Protein AF-A0A4D6IZ81-F1 (afdb_monomer)

Organism: Bursaphelenchus xylophilus (NCBI:txid6326)

Sequence (117 aa):
VSEGKRMCEWFGPNTIAQCLKKLAIYDDWSQLVVH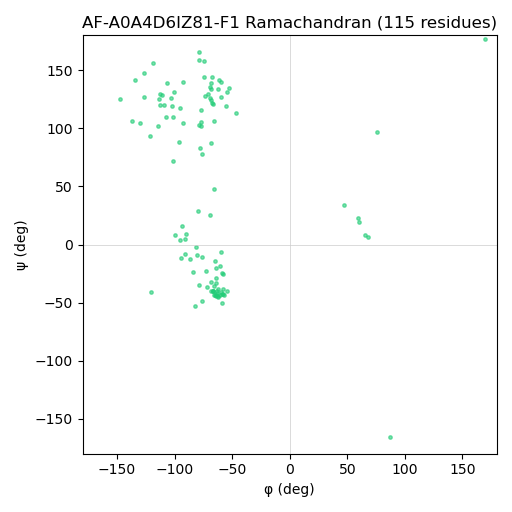VAMDNLMIASDIKTLAATPYKDVTAPDEEKRHKPSDSPTNEPSNFRPVLILVPLRLGLTTINRAYLPSLQAFFKLPQCCGIV

InterPro domains:
  IPR005078 Peptidase C54 [PTHR22624] (2-117)
  IPR038765 Papain-like cysteine peptidase superfamily [SSF54001] (2-117)
  IPR046792 Peptidase C54, catalytic domain [PF03416] (2-117)

Foldseek 3Di:
DDPPDDVPDDDDLLRVLVVCQVVCLVVPPQVEHEAEDPPQDDDPVVLQVRQLDDNDPPPDDPPPPDDDPPPDPDPDPSRGGHYHYHYDDDQDDPDHDPVCVVVLVVLVVDPPRPDDD

Secondary structure (DSSP, 8-state):
---SPPTTPPPPHHHHHHHHHHHGGG-TTT--EEEE-GGG---HHHHHHHHTSPP--TTS-GGG-S----------------EEEE------SSS--GGGHHHHHHHTTSTT-----

Structure (mmCIF, N/CA/C/O backbone):
data_AF-A0A4D6IZ81-F1
#
_entry.id   AF-A0A4D6IZ81-F1
#
loop_
_atom_site.group_PDB
_atom_site.id
_atom_site.type_symbol
_atom_site.label_atom_id
_atom_site.label_alt_id
_atom_site.label_comp_id
_atom_site.label_asym_id
_atom_site.label_entity_id
_atom_site.label_seq_id
_atom_site.pdbx_PDB_ins_code
_atom_site.Cartn_x
_atom_site.Cartn_y
_atom_site.Cartn_z
_atom_site.occupancy
_atom_site.B_iso_or_equiv
_atom_site.auth_seq_id
_atom_site.auth_comp_id
_atom_site.auth_asym_id
_atom_site.auth_atom_id
_atom_site.pdbx_PDB_model_num
ATOM 1 N N . VAL A 1 1 ? -9.646 17.125 -0.010 1.00 51.31 1 VAL A N 1
ATOM 2 C CA . VAL A 1 1 ? -8.374 16.381 0.146 1.00 51.31 1 VAL A CA 1
ATOM 3 C C . VAL A 1 1 ? -7.856 16.040 -1.239 1.00 51.31 1 VAL A C 1
ATOM 5 O O . VAL A 1 1 ? -8.432 15.179 -1.882 1.00 51.31 1 VAL A O 1
ATOM 8 N N . SER A 1 2 ? -6.851 16.749 -1.745 1.00 59.12 2 SER A N 1
ATOM 9 C CA . SER A 1 2 ? -6.286 16.473 -3.072 1.00 59.12 2 SER A CA 1
ATOM 10 C C . SER A 1 2 ? -4.781 16.288 -2.953 1.00 59.12 2 SER A C 1
ATOM 12 O O . SER A 1 2 ? -4.104 17.179 -2.450 1.00 59.12 2 SER A O 1
ATOM 14 N N . GLU A 1 3 ? -4.250 15.178 -3.460 1.00 72.38 3 GLU A N 1
ATOM 15 C CA . GLU A 1 3 ? -2.805 14.915 -3.619 1.00 72.38 3 GLU A CA 1
ATOM 16 C C . GLU A 1 3 ? -2.152 15.807 -4.703 1.00 72.38 3 GLU A C 1
ATOM 18 O O . GLU A 1 3 ? -1.195 15.414 -5.361 1.00 72.38 3 GLU A O 1
ATOM 23 N N . GLY A 1 4 ? -2.721 16.986 -4.980 1.00 76.62 4 GLY A N 1
ATOM 24 C CA . GLY A 1 4 ? -2.310 17.864 -6.082 1.00 76.62 4 GLY A CA 1
ATOM 25 C C . GLY A 1 4 ? -2.546 17.287 -7.486 1.00 76.62 4 GLY A C 1
ATOM 26 O O . GLY A 1 4 ? -2.101 17.876 -8.465 1.00 76.62 4 GLY A O 1
ATOM 27 N N . LYS A 1 5 ? -3.236 16.147 -7.595 1.00 81.00 5 LYS A N 1
ATOM 28 C CA . LYS A 1 5 ? -3.538 15.456 -8.854 1.00 81.00 5 LYS A CA 1
ATOM 29 C C . LYS A 1 5 ? -4.885 15.884 -9.417 1.00 81.00 5 LYS A C 1
ATOM 31 O O . LYS A 1 5 ? -5.853 16.038 -8.667 1.00 81.00 5 LYS A O 1
ATOM 36 N N . ARG A 1 6 ? -4.954 16.059 -10.738 1.00 83.38 6 ARG A N 1
ATOM 37 C CA . ARG A 1 6 ? -6.219 16.352 -11.428 1.00 83.38 6 ARG A CA 1
ATOM 38 C C . ARG A 1 6 ? -7.089 15.099 -11.518 1.00 83.38 6 ARG A C 1
ATOM 40 O O . ARG A 1 6 ? -6.595 13.974 -11.477 1.00 83.38 6 ARG A O 1
ATOM 47 N N . MET A 1 7 ? -8.394 15.309 -11.684 1.00 79.19 7 MET A N 1
ATOM 48 C CA . MET A 1 7 ? -9.324 14.242 -12.062 1.00 79.19 7 MET A CA 1
ATOM 49 C C . MET A 1 7 ? -8.788 13.539 -13.323 1.00 79.19 7 MET A C 1
ATOM 51 O O . MET A 1 7 ? -8.333 14.211 -14.248 1.00 79.19 7 MET A O 1
ATOM 55 N N . CYS A 1 8 ? -8.814 12.205 -13.333 1.00 85.75 8 CYS A N 1
ATOM 56 C CA . CYS A 1 8 ? -8.288 11.345 -14.406 1.00 85.75 8 CYS A CA 1
ATOM 57 C C . CYS A 1 8 ? -6.758 11.340 -14.597 1.00 85.75 8 CYS A C 1
ATOM 59 O O . CYS A 1 8 ? -6.272 10.722 -15.544 1.00 85.75 8 CYS A O 1
ATOM 61 N N . GLU A 1 9 ? -5.977 11.982 -13.726 1.00 90.75 9 GLU A N 1
ATOM 62 C CA . GLU A 1 9 ? -4.521 11.856 -13.774 1.00 90.75 9 GLU A CA 1
ATOM 63 C C . GLU A 1 9 ? -4.065 10.493 -13.238 1.00 90.75 9 GLU A C 1
ATOM 65 O O . GLU A 1 9 ? -4.642 9.946 -12.298 1.00 90.75 9 GLU A O 1
ATOM 70 N N . TRP A 1 10 ? -3.009 9.941 -13.834 1.00 88.69 10 TRP A N 1
ATOM 71 C CA . TRP A 1 10 ? -2.469 8.655 -13.412 1.00 88.69 10 TRP A CA 1
ATOM 72 C C . TRP A 1 10 ? -1.827 8.750 -12.019 1.00 88.69 10 TRP A C 1
ATOM 74 O O . TRP A 1 10 ? -1.042 9.664 -11.734 1.00 88.69 10 TRP A O 1
ATOM 84 N N . PHE A 1 11 ? -2.145 7.788 -11.152 1.00 89.56 11 PHE A N 1
ATOM 85 C CA . PHE A 1 11 ? -1.620 7.705 -9.793 1.00 89.56 11 PHE A CA 1
ATOM 86 C C . PHE A 1 11 ? -0.495 6.679 -9.707 1.00 89.56 11 PHE A C 1
ATOM 88 O O . PHE A 1 11 ? -0.649 5.540 -10.135 1.00 89.56 11 PHE A O 1
ATOM 95 N N . GLY A 1 12 ? 0.624 7.072 -9.099 1.00 92.06 12 GLY A N 1
ATOM 96 C CA . GLY A 1 12 ? 1.656 6.117 -8.706 1.00 92.06 12 GLY A CA 1
ATOM 97 C C . GLY A 1 12 ? 1.288 5.378 -7.407 1.00 92.06 12 GLY A C 1
ATOM 98 O O . GLY A 1 12 ? 0.435 5.864 -6.654 1.00 92.06 12 GLY A O 1
ATOM 99 N N . PRO A 1 13 ? 1.986 4.272 -7.080 1.00 93.12 13 PRO A N 1
ATOM 100 C CA . PRO A 1 13 ? 1.708 3.460 -5.889 1.00 93.12 13 PRO A CA 1
ATOM 101 C C . PRO A 1 13 ? 1.710 4.252 -4.573 1.00 93.12 13 PRO A C 1
ATOM 103 O O . PRO A 1 13 ? 0.841 4.070 -3.725 1.00 93.12 13 PRO A O 1
ATOM 106 N N . ASN A 1 14 ? 2.643 5.198 -4.409 1.00 93.81 14 ASN A N 1
ATOM 107 C CA . ASN A 1 14 ? 2.672 6.041 -3.212 1.00 93.81 14 ASN A CA 1
ATOM 108 C C . ASN A 1 14 ? 1.444 6.961 -3.123 1.00 93.81 14 ASN A C 1
ATOM 110 O O . ASN A 1 14 ? 0.843 7.097 -2.063 1.00 93.81 14 ASN A O 1
ATOM 114 N N . THR A 1 15 ? 1.046 7.585 -4.233 1.00 93.88 15 THR A N 1
ATOM 115 C CA . THR A 1 15 ? -0.079 8.527 -4.226 1.00 93.88 15 THR A CA 1
ATOM 116 C C . THR A 1 15 ? -1.385 7.821 -3.881 1.00 93.88 15 THR A C 1
ATOM 118 O O . THR A 1 15 ? -2.134 8.317 -3.042 1.00 93.88 15 THR A O 1
ATOM 121 N N . ILE A 1 16 ? -1.641 6.640 -4.456 1.00 93.38 16 ILE A N 1
ATOM 122 C CA . ILE A 1 16 ? -2.848 5.878 -4.113 1.00 93.38 16 ILE A CA 1
ATOM 123 C C . ILE A 1 16 ? -2.817 5.392 -2.656 1.00 93.38 16 ILE A C 1
ATOM 125 O O . ILE A 1 16 ? -3.846 5.446 -1.987 1.00 93.38 16 ILE A O 1
ATOM 129 N N . ALA A 1 17 ? -1.647 5.024 -2.119 1.00 95.19 17 ALA A N 1
ATOM 130 C CA . ALA A 1 17 ? -1.497 4.663 -0.709 1.00 95.19 17 ALA A CA 1
ATOM 131 C C . ALA A 1 17 ? -1.868 5.821 0.235 1.00 95.19 17 ALA A C 1
ATOM 133 O O . ALA A 1 17 ? -2.591 5.621 1.213 1.00 95.19 17 ALA A O 1
ATOM 134 N N . GLN A 1 18 ? -1.433 7.046 -0.080 1.00 94.44 18 GLN A N 1
ATOM 135 C CA . GLN A 1 18 ? -1.804 8.240 0.688 1.00 94.44 18 GLN A CA 1
ATOM 136 C C . GLN A 1 18 ? -3.299 8.560 0.568 1.00 94.44 18 GLN A C 1
ATOM 138 O O . GLN A 1 18 ? -3.937 8.884 1.571 1.00 94.44 18 GLN A O 1
ATOM 143 N N . CYS A 1 19 ? -3.885 8.411 -0.624 1.00 94.00 19 CYS A N 1
ATOM 144 C CA . CYS A 1 19 ? -5.330 8.545 -0.813 1.00 94.00 19 CYS A CA 1
ATOM 145 C C . CYS A 1 19 ? -6.104 7.541 0.050 1.00 94.00 19 CYS A C 1
ATOM 147 O O . CYS A 1 19 ? -6.987 7.952 0.800 1.00 94.00 19 CYS A O 1
ATOM 149 N N . LEU A 1 20 ? -5.747 6.252 0.005 1.00 94.44 20 LEU A N 1
ATOM 150 C CA . LEU A 1 20 ? -6.389 5.205 0.808 1.00 94.44 20 LEU A CA 1
ATOM 151 C C . LEU A 1 20 ? -6.299 5.507 2.302 1.00 94.44 20 LEU A C 1
ATOM 153 O O . LEU A 1 20 ? -7.297 5.398 3.009 1.00 94.44 20 LEU A O 1
ATOM 157 N N . LYS A 1 21 ? -5.138 5.973 2.776 1.00 94.56 21 LYS A N 1
ATOM 158 C CA . LYS A 1 21 ? -4.965 6.379 4.174 1.00 94.56 21 LYS A CA 1
ATOM 159 C C . LYS A 1 21 ? -5.931 7.478 4.604 1.00 94.56 21 LYS A C 1
ATOM 161 O O . LYS A 1 21 ? -6.419 7.447 5.729 1.00 94.56 21 LYS A O 1
ATOM 166 N N . LYS A 1 22 ? -6.212 8.442 3.728 1.00 93.25 22 LYS A N 1
ATOM 167 C CA . LYS A 1 22 ? -7.147 9.537 4.020 1.00 93.25 22 LYS A CA 1
ATOM 168 C C . LYS A 1 22 ? -8.605 9.102 3.888 1.00 93.25 22 LYS A C 1
ATOM 170 O O . LYS A 1 22 ? -9.435 9.575 4.654 1.00 93.25 22 LYS A O 1
ATOM 175 N N . LEU A 1 23 ? -8.911 8.206 2.951 1.00 92.69 23 LEU A N 1
ATOM 176 C CA . LEU A 1 23 ? -10.263 7.682 2.742 1.00 92.69 23 LEU A CA 1
ATOM 177 C C . LEU A 1 23 ? -10.701 6.731 3.862 1.00 92.69 23 LEU A C 1
ATOM 179 O O . LEU A 1 23 ? -11.846 6.809 4.286 1.00 92.69 23 LEU A O 1
ATOM 183 N N . ALA A 1 24 ? -9.789 5.913 4.396 1.00 92.12 24 ALA A N 1
ATOM 184 C CA . ALA A 1 24 ? -10.078 4.979 5.488 1.00 92.12 24 ALA A CA 1
ATOM 185 C C . ALA A 1 24 ? -10.563 5.662 6.781 1.00 92.12 24 ALA A C 1
ATOM 187 O O . ALA A 1 24 ? -11.168 5.020 7.628 1.00 92.12 24 ALA A O 1
ATOM 188 N N . ILE A 1 25 ? -10.329 6.971 6.937 1.00 90.06 25 ILE A N 1
ATOM 189 C CA . ILE A 1 25 ? -10.847 7.760 8.068 1.00 90.06 25 ILE A CA 1
ATOM 190 C C . ILE A 1 25 ? -12.381 7.819 8.054 1.00 90.06 25 ILE A C 1
ATOM 192 O O . ILE A 1 25 ? -12.984 7.941 9.112 1.00 90.06 25 ILE A O 1
ATOM 196 N N . TYR A 1 26 ? -12.993 7.736 6.872 1.00 89.44 26 TYR A N 1
ATOM 197 C CA . TYR A 1 26 ? -14.443 7.807 6.680 1.00 89.44 26 TYR A CA 1
ATOM 198 C C . TYR A 1 26 ? -15.101 6.421 6.607 1.00 89.44 26 TYR A C 1
ATOM 200 O O . TYR A 1 26 ? -16.290 6.327 6.315 1.00 89.44 26 TYR A O 1
ATOM 208 N N . ASP A 1 27 ? -14.331 5.346 6.808 1.00 88.81 27 ASP A N 1
ATOM 209 C CA . ASP A 1 27 ? -14.839 3.977 6.797 1.00 88.81 27 ASP A CA 1
ATOM 210 C C . ASP A 1 27 ? -15.131 3.493 8.222 1.00 88.81 27 ASP A C 1
ATOM 212 O O . ASP A 1 27 ? -14.294 2.889 8.902 1.00 88.81 27 ASP A O 1
ATOM 216 N N . ASP A 1 28 ? -16.354 3.771 8.660 1.00 86.19 28 ASP A N 1
ATOM 217 C CA . ASP A 1 28 ? -16.850 3.391 9.982 1.00 86.19 28 ASP A CA 1
ATOM 218 C C . ASP A 1 28 ? -17.139 1.893 10.104 1.00 86.19 28 ASP A C 1
ATOM 220 O O . ASP A 1 28 ?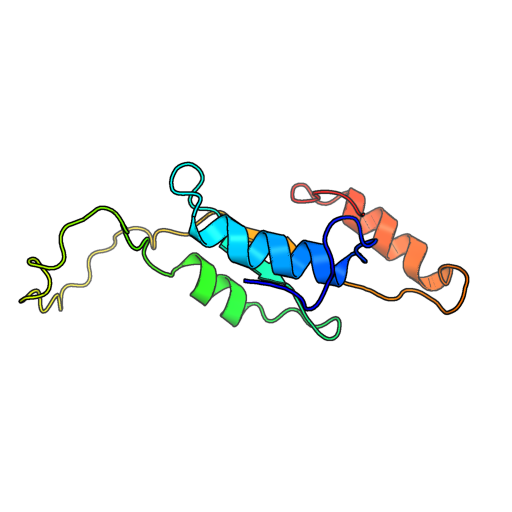 -17.128 1.346 11.207 1.00 86.19 28 ASP A O 1
ATOM 224 N N . TRP A 1 29 ? -17.369 1.209 8.982 1.00 88.19 29 TRP A N 1
ATOM 225 C CA . TRP A 1 29 ? -17.745 -0.199 8.994 1.00 88.19 29 TRP A CA 1
ATOM 226 C C . TRP A 1 29 ? -16.545 -1.100 9.279 1.00 88.19 29 TRP A C 1
ATOM 228 O O . TRP A 1 29 ? -16.628 -1.987 10.130 1.00 88.19 29 TRP A O 1
ATOM 238 N N . SER A 1 30 ? -15.429 -0.882 8.578 1.00 88.50 30 SER A N 1
ATOM 239 C CA . SER A 1 30 ? -14.242 -1.732 8.729 1.00 88.50 30 SER A CA 1
ATOM 240 C C . SER A 1 30 ? -13.350 -1.317 9.896 1.00 88.50 30 SER A C 1
ATOM 242 O O . SER A 1 30 ? -12.558 -2.127 10.386 1.00 88.50 30 SER A O 1
ATOM 244 N N . GLN A 1 31 ? -13.437 -0.045 10.306 1.00 88.19 31 GLN A N 1
ATOM 245 C CA . GLN A 1 31 ? -12.534 0.578 11.270 1.00 88.19 31 GLN A CA 1
ATOM 246 C C . GLN A 1 31 ? -11.054 0.290 10.958 1.00 88.19 31 GLN A C 1
ATOM 248 O O . GLN A 1 31 ? -10.212 0.206 11.858 1.00 88.19 31 GLN A O 1
ATOM 253 N N . LEU A 1 32 ? -10.692 0.193 9.680 1.00 91.94 32 LEU A N 1
ATOM 254 C CA . LEU A 1 32 ? -9.323 -0.040 9.237 1.00 91.94 32 LEU A CA 1
ATOM 255 C C . LEU A 1 32 ? -8.437 1.177 9.535 1.00 91.94 32 LEU A C 1
ATOM 257 O O . LEU A 1 32 ? -8.835 2.322 9.324 1.00 91.94 32 LEU A O 1
ATOM 261 N N . VAL A 1 33 ? -7.210 0.945 9.997 1.00 94.44 33 VAL A N 1
ATOM 262 C CA . VAL A 1 33 ? -6.160 1.973 9.987 1.00 94.44 33 VAL A CA 1
ATOM 263 C C . VAL A 1 33 ? -5.140 1.660 8.905 1.00 94.44 33 VAL A C 1
ATOM 265 O O . VAL A 1 33 ? -4.741 0.513 8.716 1.00 94.44 33 VAL A O 1
ATOM 268 N N . VAL A 1 34 ? -4.695 2.689 8.189 1.00 96.00 34 VAL A N 1
ATOM 269 C CA . VAL A 1 34 ? -3.717 2.537 7.108 1.00 96.00 34 VAL A CA 1
ATOM 270 C C . VAL A 1 34 ? -2.408 3.201 7.512 1.00 96.00 34 VAL A C 1
ATOM 272 O O . VAL A 1 34 ? -2.344 4.414 7.743 1.00 96.00 34 VAL A O 1
ATOM 275 N N . HIS A 1 35 ? -1.344 2.408 7.568 1.00 96.62 35 HIS A N 1
ATOM 276 C CA . HIS A 1 35 ? 0.015 2.894 7.753 1.00 96.62 35 HIS A CA 1
ATOM 277 C C . HIS A 1 35 ? 0.756 2.853 6.416 1.00 96.62 35 HIS A C 1
ATOM 279 O O . HIS A 1 35 ? 0.830 1.808 5.777 1.00 96.62 35 HIS A O 1
ATOM 285 N N . VAL A 1 36 ? 1.326 3.988 6.008 1.00 96.56 36 VAL A N 1
ATOM 286 C CA . VAL A 1 36 ? 2.192 4.076 4.826 1.00 96.56 36 VAL A CA 1
ATOM 287 C C . VAL A 1 36 ? 3.621 4.263 5.322 1.00 96.56 36 VAL A C 1
ATOM 289 O O . VAL A 1 36 ? 3.933 5.313 5.884 1.00 96.56 36 VAL A O 1
ATOM 292 N N . ALA A 1 37 ? 4.454 3.238 5.149 1.00 95.25 37 ALA A N 1
ATOM 293 C CA . ALA A 1 37 ? 5.850 3.236 5.571 1.00 95.25 37 ALA A CA 1
ATOM 294 C C . ALA A 1 37 ? 6.695 4.014 4.556 1.00 95.25 37 ALA A C 1
ATOM 296 O O . ALA A 1 37 ? 6.977 3.528 3.460 1.00 95.25 37 ALA A O 1
ATOM 297 N N . MET A 1 38 ? 7.057 5.245 4.910 1.00 89.94 38 MET A N 1
ATOM 298 C CA . MET A 1 38 ? 7.897 6.104 4.075 1.00 89.94 38 MET A CA 1
ATOM 299 C C . MET A 1 38 ? 9.376 5.696 4.192 1.00 89.94 38 MET A C 1
ATOM 301 O O . MET A 1 38 ? 9.778 5.027 5.142 1.00 89.94 38 MET A O 1
ATOM 305 N N . ASP A 1 39 ? 10.187 6.074 3.202 1.00 89.50 39 ASP A N 1
ATOM 306 C CA . ASP A 1 39 ? 11.653 5.915 3.210 1.00 89.50 39 ASP A CA 1
ATOM 307 C C . ASP A 1 39 ? 12.168 4.471 3.342 1.00 89.50 39 ASP A C 1
ATOM 309 O O . ASP A 1 39 ? 13.310 4.227 3.732 1.00 89.50 39 ASP A O 1
ATOM 313 N N . ASN A 1 40 ? 11.337 3.494 2.966 1.00 89.62 40 ASN A N 1
ATOM 314 C CA . ASN A 1 40 ? 11.610 2.061 3.111 1.00 89.62 40 ASN A CA 1
ATOM 315 C C . ASN A 1 40 ? 11.841 1.624 4.577 1.00 89.62 40 ASN A C 1
ATOM 317 O O . ASN A 1 40 ? 12.409 0.555 4.812 1.00 89.62 40 ASN A O 1
ATOM 321 N N . LEU A 1 41 ? 11.407 2.426 5.557 1.00 93.06 41 LEU A N 1
ATOM 322 C CA . LEU A 1 41 ? 11.553 2.145 6.983 1.00 93.06 41 LEU A CA 1
ATOM 323 C C . LEU A 1 41 ? 10.186 1.885 7.620 1.00 93.06 41 LEU A C 1
ATOM 325 O O . LEU A 1 41 ? 9.259 2.682 7.503 1.00 93.06 41 LEU A O 1
ATOM 329 N N . MET A 1 42 ? 10.081 0.776 8.349 1.00 93.19 42 MET A N 1
ATOM 330 C CA . MET A 1 42 ? 8.898 0.443 9.135 1.00 93.19 42 MET A CA 1
ATOM 331 C C . MET A 1 42 ? 9.211 0.567 10.625 1.00 93.19 42 MET A C 1
ATOM 333 O O . MET A 1 42 ? 10.062 -0.154 11.146 1.00 93.19 42 MET A O 1
ATOM 337 N N . ILE A 1 43 ? 8.487 1.448 11.317 1.00 95.62 43 ILE A N 1
ATOM 338 C CA . ILE A 1 43 ? 8.638 1.662 12.758 1.00 95.62 43 ILE A CA 1
ATOM 339 C C . ILE A 1 43 ? 7.504 0.938 13.490 1.00 95.62 43 ILE A C 1
ATOM 341 O O . ILE A 1 43 ? 6.339 1.330 13.441 1.00 95.62 43 ILE A O 1
ATOM 345 N N . ALA A 1 44 ? 7.849 -0.144 14.190 1.00 94.50 44 ALA A N 1
ATOM 346 C CA . ALA A 1 44 ? 6.863 -1.002 14.844 1.00 94.50 44 ALA A CA 1
ATOM 347 C C . ALA A 1 44 ? 6.077 -0.292 15.963 1.00 94.50 44 ALA A C 1
ATOM 349 O O . ALA A 1 44 ? 4.903 -0.602 16.167 1.00 94.50 44 ALA A O 1
ATOM 350 N N . SER A 1 45 ? 6.693 0.648 16.690 1.00 94.50 45 SER A N 1
ATOM 351 C CA . SER A 1 45 ? 6.004 1.435 17.724 1.00 94.50 45 SER A CA 1
ATOM 352 C C . SER A 1 45 ? 4.886 2.287 17.136 1.00 94.50 45 SER A C 1
ATOM 354 O O . SER A 1 45 ? 3.803 2.346 17.707 1.00 94.50 45 SER A O 1
ATOM 356 N N . ASP A 1 46 ? 5.116 2.884 15.970 1.00 93.94 46 ASP A N 1
ATOM 357 C CA . ASP A 1 46 ? 4.163 3.794 15.338 1.00 93.94 46 ASP A CA 1
ATOM 358 C C . ASP A 1 46 ? 2.924 3.037 14.872 1.00 93.94 46 ASP A C 1
ATOM 360 O O . ASP A 1 46 ? 1.800 3.498 15.059 1.00 93.94 46 ASP A O 1
ATOM 364 N N . ILE A 1 47 ? 3.120 1.831 14.333 1.00 94.69 47 ILE A N 1
ATOM 365 C CA . ILE A 1 47 ? 2.026 0.939 13.937 1.00 94.69 47 ILE A CA 1
ATOM 366 C C . ILE A 1 47 ? 1.211 0.507 15.157 1.00 94.69 47 ILE A C 1
ATOM 368 O O . ILE A 1 47 ? -0.016 0.542 15.111 1.00 94.69 47 ILE A O 1
ATOM 372 N N . LYS A 1 48 ? 1.872 0.130 16.257 1.00 93.12 48 LYS A N 1
ATOM 373 C CA . LYS A 1 48 ? 1.184 -0.270 17.495 1.00 93.12 48 LYS A CA 1
ATOM 374 C C . LYS A 1 48 ? 0.367 0.879 18.081 1.00 93.12 48 LYS A C 1
ATOM 376 O O . LYS A 1 48 ? -0.790 0.675 18.432 1.00 93.12 48 LYS A O 1
ATOM 381 N N . THR A 1 49 ? 0.936 2.081 18.131 1.00 92.50 49 THR A N 1
ATOM 382 C CA . THR A 1 49 ? 0.236 3.287 18.597 1.00 92.50 49 THR A CA 1
ATOM 383 C C . THR A 1 49 ? -0.948 3.629 17.692 1.00 92.50 49 THR A C 1
ATOM 385 O O . THR A 1 49 ? -2.034 3.937 18.182 1.00 92.50 49 THR A O 1
ATOM 388 N N . LEU A 1 50 ? -0.776 3.520 16.371 1.00 92.12 50 LEU A N 1
ATOM 389 C CA . LEU A 1 50 ? -1.852 3.749 15.407 1.00 92.12 50 LEU A CA 1
ATOM 390 C C . LEU A 1 50 ? -2.998 2.744 15.592 1.00 92.12 50 LEU A C 1
ATOM 392 O O . LEU A 1 50 ? -4.160 3.138 15.616 1.00 92.12 50 LEU A O 1
ATOM 396 N N . ALA A 1 51 ? -2.675 1.463 15.758 1.00 92.06 51 ALA A N 1
ATOM 397 C CA . ALA A 1 51 ? -3.660 0.403 15.947 1.00 92.06 51 ALA A CA 1
ATOM 398 C C . ALA A 1 51 ? -4.398 0.498 17.288 1.00 92.06 51 ALA A C 1
ATOM 400 O O . ALA A 1 51 ? -5.570 0.146 17.360 1.00 92.06 51 ALA A O 1
ATOM 401 N N . ALA A 1 52 ? -3.729 0.987 18.335 1.00 90.94 52 ALA A N 1
ATOM 402 C CA . ALA A 1 52 ? -4.312 1.193 19.659 1.00 90.94 52 ALA A CA 1
ATOM 403 C C . ALA A 1 52 ? -5.116 2.502 19.779 1.00 90.94 52 ALA A C 1
ATOM 405 O O . ALA A 1 52 ? -5.668 2.790 20.840 1.00 90.94 52 ALA A O 1
ATOM 406 N N . THR A 1 53 ? -5.169 3.322 18.724 1.00 84.69 53 THR A N 1
ATOM 407 C CA . THR A 1 53 ? -5.915 4.582 18.759 1.00 84.69 53 THR A CA 1
ATOM 408 C C . THR A 1 53 ? -7.419 4.286 18.825 1.00 84.69 53 THR A C 1
ATOM 410 O O . THR A 1 53 ? -7.937 3.606 17.931 1.00 84.69 53 THR A O 1
ATOM 413 N N . PRO A 1 54 ? -8.143 4.807 19.836 1.00 77.81 54 PRO A N 1
ATOM 414 C CA . PRO A 1 54 ? -9.569 4.555 19.973 1.00 77.81 54 PRO A CA 1
ATOM 415 C C . PRO A 1 54 ? -10.326 5.088 18.757 1.00 77.81 54 PRO A C 1
ATOM 417 O O . PRO A 1 54 ? -10.001 6.143 18.201 1.00 77.81 54 PRO A O 1
ATOM 420 N N . TYR A 1 55 ? -11.337 4.333 18.334 1.00 70.44 55 TYR A N 1
ATOM 421 C CA . TYR A 1 55 ? -12.240 4.760 17.277 1.00 70.44 55 TYR A CA 1
ATOM 422 C C . TYR A 1 55 ? -12.943 6.057 17.699 1.00 70.44 55 TYR A C 1
ATOM 424 O O . TYR A 1 55 ? -13.497 6.147 18.794 1.00 70.44 55 TYR A O 1
ATOM 432 N N . LYS A 1 56 ? -12.870 7.080 16.843 1.00 65.19 56 LYS A N 1
ATOM 433 C CA . LYS A 1 56 ? -13.623 8.320 17.017 1.00 65.19 56 LYS A CA 1
ATOM 434 C C . LYS A 1 56 ? -14.918 8.148 16.247 1.00 65.19 56 LYS A C 1
ATOM 436 O O . LYS A 1 56 ? -14.887 8.213 15.025 1.00 65.19 56 LYS A O 1
ATOM 441 N N . ASP A 1 57 ? -16.010 7.918 16.961 1.00 60.09 57 ASP A N 1
ATOM 442 C CA . ASP A 1 57 ? -17.336 7.951 16.361 1.00 60.09 57 ASP A CA 1
ATOM 443 C C . ASP A 1 57 ? -17.619 9.388 15.905 1.00 60.09 57 ASP A C 1
ATOM 445 O O . ASP A 1 57 ? -17.780 10.297 16.722 1.00 60.09 57 ASP A O 1
ATOM 449 N N . VAL A 1 58 ? -17.576 9.617 14.592 1.00 58.09 58 VAL A N 1
ATOM 450 C CA . VAL A 1 58 ? -17.800 10.941 13.989 1.00 58.09 58 VAL A CA 1
ATOM 451 C C . VAL A 1 58 ? -19.299 11.285 13.976 1.00 58.09 58 VAL A C 1
ATOM 453 O O . VAL A 1 58 ? -19.661 12.431 13.718 1.00 58.09 58 VAL A O 1
ATOM 456 N N . THR A 1 59 ? -20.177 10.321 14.282 1.00 55.12 59 THR A N 1
ATOM 457 C CA . THR A 1 59 ? -21.637 10.502 14.318 1.00 55.12 59 THR A CA 1
ATOM 458 C C . THR A 1 59 ? -22.186 10.823 15.710 1.00 55.12 59 THR A C 1
ATOM 460 O O . THR A 1 59 ? -23.335 11.252 15.828 1.00 55.12 59 THR A O 1
ATOM 463 N N . ALA A 1 60 ? -21.372 10.682 16.761 1.00 55.75 60 ALA A N 1
ATOM 464 C CA . ALA A 1 60 ? -21.772 11.020 18.120 1.00 55.75 60 ALA A CA 1
ATOM 465 C C . ALA A 1 60 ? -21.823 12.555 18.316 1.00 55.75 60 ALA A C 1
ATOM 467 O O . ALA A 1 60 ? -20.844 13.243 18.009 1.00 55.75 60 ALA A O 1
ATOM 468 N N . PRO A 1 61 ? -22.937 13.124 18.822 1.00 50.81 61 PRO A N 1
ATOM 469 C CA . PRO A 1 61 ? -23.047 14.560 19.063 1.00 50.81 61 PRO A CA 1
ATOM 470 C C . PRO A 1 61 ? -21.979 15.059 20.055 1.00 50.81 61 PRO A C 1
ATOM 472 O O . PRO A 1 61 ? -21.687 14.413 21.058 1.00 50.81 61 PRO A O 1
ATOM 475 N N . ASP A 1 62 ? -21.418 16.243 19.780 1.00 56.62 62 ASP A N 1
ATOM 476 C CA . ASP A 1 62 ? -20.266 16.858 20.472 1.00 56.62 62 ASP A CA 1
ATOM 477 C C . ASP A 1 62 ? -20.453 17.116 21.989 1.00 56.62 62 ASP A C 1
ATOM 479 O O . ASP A 1 62 ? -19.500 17.497 22.676 1.00 56.62 62 ASP A O 1
ATOM 483 N N . GLU A 1 63 ? -21.653 16.907 22.535 1.00 54.06 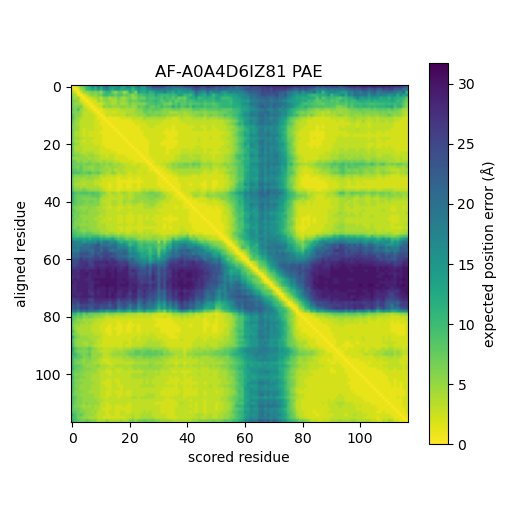63 GLU A N 1
ATOM 484 C CA . GLU A 1 63 ? -22.017 17.317 23.898 1.00 54.06 63 GLU A CA 1
ATOM 485 C C . GLU A 1 63 ? -21.539 16.375 25.019 1.00 54.06 63 GLU A C 1
ATOM 487 O O . GLU A 1 63 ? -21.567 16.766 26.185 1.00 54.06 63 GLU A O 1
ATOM 492 N N . GLU A 1 64 ? -21.007 15.184 24.725 1.00 50.69 64 GLU A N 1
ATOM 493 C CA . GLU A 1 64 ? -20.565 14.243 25.777 1.00 50.69 64 GLU A CA 1
ATOM 494 C C . GLU A 1 64 ? -19.066 14.350 26.146 1.00 50.69 64 GLU A C 1
ATOM 496 O O . GLU A 1 64 ? -18.500 13.496 26.829 1.00 50.69 64 GLU A O 1
ATOM 501 N N . LYS A 1 65 ? -18.385 15.439 25.759 1.00 49.03 65 LYS A N 1
ATOM 502 C CA . LYS A 1 65 ? -16.960 15.691 26.082 1.00 49.03 65 LYS A CA 1
ATOM 503 C C . LYS A 1 65 ? -16.709 16.234 27.498 1.00 49.03 65 LYS A C 1
ATOM 505 O O . LYS A 1 65 ? -15.730 16.953 27.715 1.00 49.03 65 LYS A O 1
ATOM 510 N N . ARG A 1 66 ? -17.545 15.917 28.493 1.00 48.72 66 ARG A N 1
ATOM 511 C CA . ARG A 1 66 ? -17.341 16.416 29.865 1.00 48.72 66 ARG A CA 1
ATOM 512 C C . ARG A 1 66 ? -17.401 15.302 30.915 1.00 48.72 66 ARG A C 1
ATOM 514 O O . ARG A 1 66 ? -18.467 14.874 31.325 1.00 48.72 66 ARG A O 1
ATOM 521 N N . HIS A 1 67 ? -16.203 14.955 31.396 1.00 47.00 67 HIS A N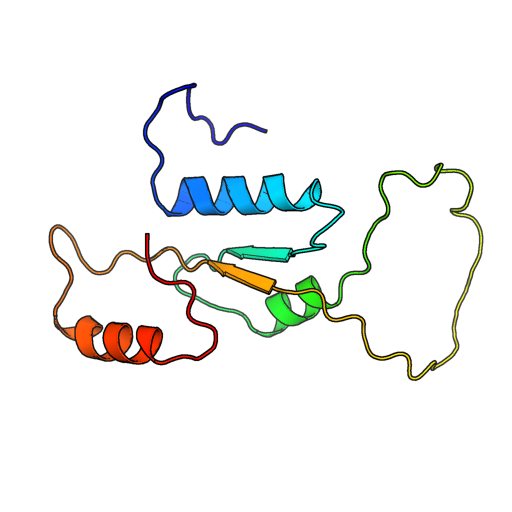 1
ATOM 522 C CA . HIS A 1 67 ? -15.857 14.106 32.547 1.00 47.00 67 HIS A CA 1
ATOM 523 C C . HIS A 1 67 ? -15.994 12.585 32.398 1.00 47.00 67 HIS A C 1
ATOM 525 O O . HIS A 1 67 ? -17.005 12.001 32.769 1.00 47.00 67 HIS A O 1
ATOM 531 N N . LYS A 1 68 ? -14.866 11.929 32.097 1.00 42.81 68 LYS A N 1
ATOM 532 C CA . LYS A 1 68 ? -14.445 10.733 32.847 1.00 42.81 68 LYS A CA 1
ATOM 533 C C . LYS A 1 68 ? -12.937 10.803 33.130 1.00 42.81 68 LYS A C 1
ATOM 535 O O . LYS A 1 68 ? -12.154 10.622 32.202 1.00 42.81 68 LYS A O 1
ATOM 540 N N . PRO A 1 69 ? -12.500 11.073 34.373 1.00 45.59 69 PRO A N 1
ATOM 541 C CA . PRO A 1 69 ? -11.162 10.701 34.802 1.00 45.59 69 PRO A CA 1
ATOM 542 C C . PRO A 1 69 ? -11.193 9.195 35.080 1.00 45.59 69 PRO A C 1
ATOM 544 O O . PRO A 1 69 ? -11.753 8.759 36.082 1.00 45.59 69 PRO A O 1
ATOM 547 N N . SER A 1 70 ? -10.681 8.382 34.158 1.00 48.34 70 SER A N 1
ATOM 548 C CA . SER A 1 70 ? -10.592 6.931 34.347 1.00 48.34 70 SER A CA 1
ATOM 549 C C . SER A 1 70 ? -9.168 6.533 34.729 1.00 48.34 70 SER A C 1
ATOM 551 O O . SER A 1 70 ? -8.450 5.930 33.934 1.00 48.34 70 SER A O 1
ATOM 553 N N . ASP A 1 71 ? -8.771 6.859 35.959 1.00 46.28 71 ASP A N 1
ATOM 554 C CA . ASP A 1 71 ? -7.722 6.116 36.661 1.00 46.28 71 ASP A CA 1
ATOM 555 C C . ASP A 1 71 ? -8.346 4.815 37.186 1.00 46.28 71 ASP A C 1
ATOM 557 O O . ASP A 1 71 ? -8.810 4.714 38.321 1.00 46.28 71 ASP A O 1
ATOM 561 N N . SER A 1 72 ? -8.419 3.809 36.321 1.00 45.19 72 SER A N 1
ATOM 562 C CA . SER A 1 72 ? -8.700 2.428 36.715 1.00 45.19 72 SER A CA 1
ATOM 563 C C . SER A 1 72 ? -7.957 1.499 35.757 1.00 45.19 72 SER A C 1
ATOM 565 O O . SER A 1 72 ? -8.166 1.635 34.547 1.00 45.19 72 SER A O 1
ATOM 567 N N . PRO A 1 73 ? -7.119 0.560 36.237 1.00 45.28 73 PRO A N 1
ATOM 568 C CA . PRO A 1 73 ? -6.456 -0.412 35.383 1.00 45.28 73 PRO A CA 1
ATOM 569 C C . PRO A 1 73 ? -7.490 -1.473 35.007 1.00 45.28 73 PRO A C 1
ATOM 571 O O . PRO A 1 73 ? -7.571 -2.544 35.605 1.00 45.28 73 PRO A O 1
ATOM 574 N N . THR A 1 74 ? -8.356 -1.141 34.059 1.00 41.09 74 THR A N 1
ATOM 575 C CA . THR A 1 74 ? -9.219 -2.131 33.434 1.00 41.09 74 THR A CA 1
ATOM 576 C C . THR A 1 74 ? -8.356 -2.895 32.437 1.00 41.09 74 THR A C 1
ATOM 578 O O . THR A 1 74 ? -7.818 -2.325 31.491 1.00 41.09 74 THR A O 1
ATOM 581 N N . ASN A 1 75 ? -8.180 -4.194 32.691 1.00 47.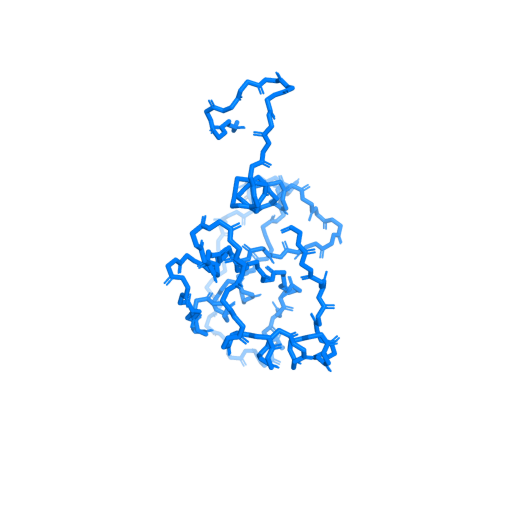28 75 ASN A N 1
ATOM 582 C CA . ASN A 1 75 ? -7.635 -5.182 31.755 1.00 47.28 75 ASN A CA 1
ATOM 583 C C . ASN A 1 75 ? -8.596 -5.376 30.561 1.00 47.28 75 ASN A C 1
ATOM 585 O O . ASN A 1 75 ? -8.942 -6.502 30.211 1.00 47.28 75 ASN A O 1
ATOM 589 N N . GLU A 1 76 ? -9.076 -4.290 29.959 1.00 52.88 76 GLU A N 1
ATOM 590 C CA . GLU A 1 76 ? -9.748 -4.360 28.671 1.00 52.88 76 GLU A CA 1
ATOM 591 C C . GLU A 1 76 ? -8.670 -4.664 27.627 1.00 52.88 76 GLU A C 1
ATOM 593 O O . GLU A 1 76 ? -7.621 -4.005 27.626 1.00 52.88 76 GLU A O 1
ATOM 598 N N . PRO A 1 77 ? -8.863 -5.673 26.759 1.00 52.88 77 PRO A N 1
ATOM 599 C CA . PRO A 1 77 ? -7.927 -5.918 25.680 1.00 52.88 77 PRO A CA 1
ATOM 600 C C . PRO A 1 77 ? -7.813 -4.619 24.888 1.00 52.88 77 PRO A C 1
ATOM 602 O O . PRO A 1 77 ? -8.806 -4.105 24.378 1.00 52.88 77 PRO A O 1
ATOM 605 N N . SER A 1 78 ? -6.600 -4.065 24.829 1.00 60.78 78 SER A N 1
ATOM 606 C CA . SER A 1 78 ? -6.301 -2.893 24.014 1.00 60.78 78 SER A CA 1
ATOM 607 C C . SER A 1 78 ? -6.904 -3.130 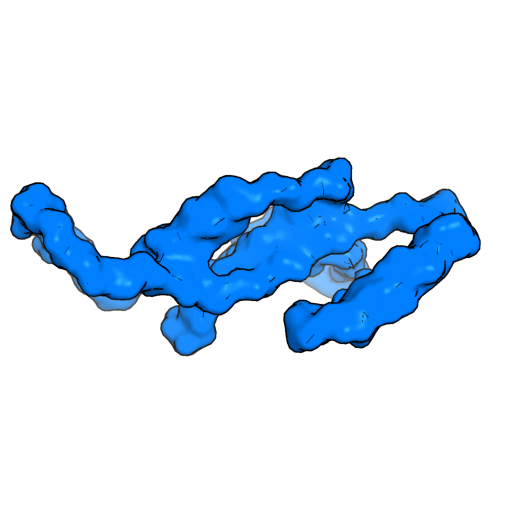22.634 1.00 60.78 78 SER A C 1
ATOM 609 O O . SER A 1 78 ? -6.488 -4.075 21.958 1.00 60.78 78 SER A O 1
ATOM 611 N N . ASN A 1 79 ? -7.921 -2.349 22.262 1.00 76.88 79 ASN A N 1
ATOM 612 C CA . ASN A 1 79 ? -8.713 -2.594 21.063 1.00 76.88 79 ASN A CA 1
ATOM 613 C C . ASN A 1 79 ? -7.833 -2.351 19.828 1.00 76.88 79 ASN A C 1
ATOM 615 O O . ASN A 1 79 ? -7.724 -1.228 19.340 1.00 76.88 79 ASN A O 1
ATOM 619 N N . PHE A 1 80 ? -7.114 -3.387 19.393 1.00 87.94 80 PHE A N 1
ATOM 620 C CA . PHE A 1 80 ? -6.166 -3.313 18.293 1.00 87.94 80 PHE A CA 1
ATOM 621 C C . PHE A 1 80 ? -6.951 -3.317 16.988 1.00 87.94 80 PHE A C 1
ATOM 623 O O . PHE A 1 80 ? -7.479 -4.347 16.564 1.00 87.94 80 PHE A O 1
ATOM 630 N N . ARG A 1 81 ? -7.036 -2.153 16.351 1.00 91.81 81 ARG A N 1
ATOM 631 C CA . ARG A 1 81 ? -7.734 -2.008 15.075 1.00 91.81 81 ARG A CA 1
ATOM 632 C C . ARG A 1 81 ? -7.001 -2.764 13.959 1.00 91.81 81 ARG A C 1
ATOM 634 O O . ARG A 1 81 ? -5.766 -2.759 13.942 1.00 91.81 81 ARG A O 1
ATOM 641 N N . PRO A 1 82 ? -7.719 -3.369 12.993 1.00 94.06 82 PRO A N 1
ATOM 642 C CA . PRO A 1 82 ? -7.098 -3.961 11.812 1.00 94.06 82 PRO A CA 1
ATOM 643 C C . PRO A 1 82 ? -6.213 -2.944 11.078 1.00 94.06 82 PRO A C 1
ATOM 645 O O . PRO A 1 82 ? -6.639 -1.817 10.816 1.00 94.06 82 PRO A O 1
ATOM 648 N N . VAL A 1 83 ? -4.981 -3.342 10.742 1.00 95.69 83 VAL A N 1
ATOM 649 C CA . VAL A 1 83 ? -3.990 -2.462 10.105 1.00 95.69 83 VAL A CA 1
ATOM 650 C C . VAL A 1 83 ? -3.689 -2.918 8.685 1.00 95.69 83 VAL A C 1
ATOM 652 O O . VAL A 1 83 ? -3.236 -4.040 8.470 1.00 95.69 83 VAL A O 1
ATOM 655 N N . LEU A 1 84 ? -3.844 -2.009 7.725 1.00 96.94 84 LEU A N 1
ATOM 656 C CA . LEU A 1 84 ? -3.298 -2.150 6.382 1.00 96.94 84 LEU A CA 1
ATOM 657 C C . LEU A 1 84 ? -1.952 -1.429 6.315 1.00 96.94 84 LEU A C 1
ATOM 659 O O . LEU A 1 84 ? -1.875 -0.211 6.487 1.00 96.94 84 LEU A O 1
ATOM 663 N N . ILE A 1 85 ? -0.889 -2.186 6.059 1.00 97.12 85 ILE A N 1
ATOM 664 C CA . ILE A 1 85 ? 0.468 -1.655 5.927 1.00 97.12 85 ILE A CA 1
ATOM 665 C C . ILE A 1 85 ? 0.817 -1.577 4.443 1.00 97.12 85 ILE A C 1
ATO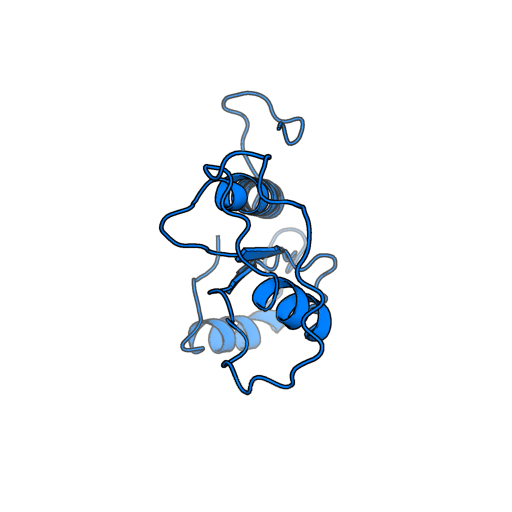M 667 O O . ILE A 1 85 ? 0.862 -2.594 3.754 1.00 97.12 85 ILE A O 1
ATOM 671 N N . LEU A 1 86 ? 1.087 -0.368 3.960 1.00 97.25 86 LEU A N 1
ATOM 672 C CA . LEU A 1 86 ? 1.527 -0.100 2.595 1.00 97.25 86 LEU A CA 1
ATOM 673 C C . LEU A 1 86 ? 2.982 0.364 2.629 1.00 97.25 86 LEU A C 1
ATOM 675 O O . LEU A 1 86 ? 3.326 1.285 3.368 1.00 97.25 86 LEU A O 1
ATOM 679 N N . VAL A 1 87 ? 3.836 -0.261 1.821 1.00 96.00 87 VAL A N 1
ATOM 680 C CA . VAL A 1 87 ? 5.267 0.063 1.746 1.00 96.00 87 VAL A CA 1
ATOM 681 C C . VAL A 1 87 ? 5.603 0.455 0.304 1.00 96.00 87 VAL A C 1
ATOM 683 O O . VAL A 1 87 ? 5.851 -0.420 -0.526 1.00 96.00 87 VAL A O 1
ATOM 686 N N . PRO A 1 88 ? 5.571 1.754 -0.043 1.00 94.69 88 PRO A N 1
ATOM 687 C CA . PRO A 1 88 ? 6.017 2.221 -1.347 1.00 94.69 88 PRO A CA 1
ATOM 688 C C . PRO A 1 88 ? 7.527 2.004 -1.491 1.00 94.69 88 PRO A C 1
ATOM 690 O O . PRO A 1 88 ? 8.307 2.543 -0.712 1.00 94.69 88 PRO A O 1
ATOM 693 N N . LEU A 1 89 ? 7.944 1.230 -2.495 1.00 94.44 89 LEU A N 1
ATOM 694 C CA . LEU A 1 89 ? 9.351 0.899 -2.735 1.00 94.44 89 LEU A CA 1
ATOM 695 C C . LEU A 1 89 ? 9.762 1.229 -4.172 1.00 94.44 89 LEU A C 1
ATOM 697 O O . LEU A 1 89 ? 8.987 1.062 -5.116 1.00 94.44 89 LEU A O 1
ATOM 701 N N . ARG A 1 90 ? 11.029 1.617 -4.359 1.00 94.44 90 ARG A N 1
ATOM 702 C CA . ARG A 1 90 ? 11.676 1.684 -5.678 1.00 94.44 90 ARG A CA 1
ATOM 703 C C . ARG A 1 90 ? 12.799 0.655 -5.752 1.00 94.44 90 ARG A C 1
ATOM 705 O O . ARG A 1 90 ? 13.886 0.873 -5.237 1.00 94.44 90 ARG A O 1
ATOM 712 N N . LEU A 1 91 ? 12.541 -0.465 -6.427 1.00 95.75 91 LEU A N 1
ATOM 713 C CA . LEU A 1 91 ? 13.451 -1.623 -6.461 1.00 95.75 91 LEU A CA 1
ATOM 714 C C . LEU A 1 91 ? 14.477 -1.597 -7.610 1.00 95.75 91 LEU A C 1
ATOM 716 O O . LEU A 1 91 ? 15.155 -2.593 -7.867 1.00 95.75 91 LEU A O 1
ATOM 720 N N . GLY A 1 92 ? 14.575 -0.483 -8.335 1.00 95.62 92 GLY A N 1
ATOM 721 C CA . GLY A 1 92 ? 15.514 -0.298 -9.439 1.00 95.62 92 GLY A CA 1
ATOM 722 C C . GLY A 1 92 ? 15.236 0.971 -10.243 1.00 95.62 92 GLY A C 1
ATOM 723 O O . GLY A 1 92 ? 14.278 1.696 -9.973 1.00 95.62 92 GLY A O 1
ATOM 724 N N . LEU A 1 93 ? 16.084 1.257 -11.233 1.00 94.50 93 LEU A N 1
ATOM 725 C CA . LEU A 1 93 ? 15.956 2.458 -12.068 1.00 94.50 93 LEU A CA 1
ATOM 726 C C . LEU A 1 93 ? 14.941 2.269 -13.195 1.00 94.50 93 LEU A C 1
ATOM 728 O O . LEU A 1 93 ? 14.000 3.047 -13.286 1.00 94.50 93 LEU A O 1
ATOM 732 N N . THR A 1 94 ? 15.087 1.214 -13.994 1.00 96.44 94 THR A N 1
ATOM 733 C CA . THR A 1 94 ? 14.164 0.883 -15.099 1.00 96.44 94 THR A CA 1
ATOM 734 C C . THR A 1 94 ? 13.547 -0.493 -14.898 1.00 96.44 94 THR A C 1
ATOM 736 O O . THR A 1 94 ? 12.351 -0.683 -15.089 1.00 96.44 94 THR A O 1
ATOM 739 N N . THR A 1 95 ? 14.362 -1.448 -14.454 1.00 96.12 95 THR A N 1
ATOM 740 C CA . THR A 1 95 ? 13.959 -2.814 -14.122 1.00 96.12 95 THR A CA 1
ATOM 741 C C . THR A 1 95 ? 14.237 -3.096 -12.653 1.00 96.12 95 THR A C 1
ATOM 743 O O . THR A 1 95 ? 15.128 -2.491 -12.056 1.00 96.12 95 THR A O 1
ATOM 746 N N . ILE A 1 96 ? 13.512 -4.053 -12.078 1.00 96.06 96 ILE A N 1
ATOM 747 C CA . ILE A 1 96 ? 13.757 -4.530 -10.713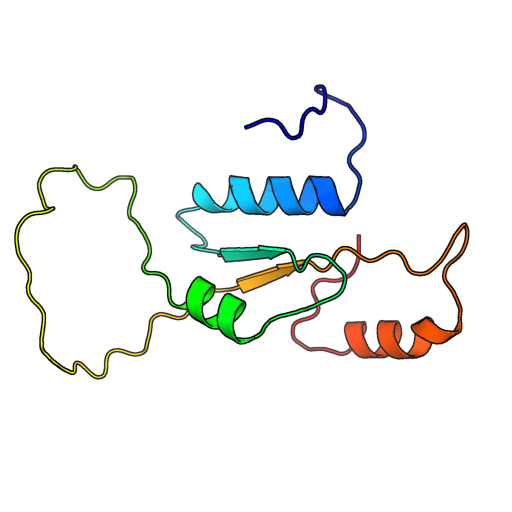 1.00 96.06 96 ILE A CA 1
ATOM 748 C C . ILE A 1 96 ? 15.157 -5.153 -10.629 1.00 96.06 96 ILE A C 1
ATOM 750 O O . ILE A 1 96 ? 15.540 -5.959 -11.482 1.00 96.06 96 ILE A O 1
ATOM 754 N N . ASN A 1 97 ? 15.919 -4.804 -9.591 1.00 97.12 97 ASN A N 1
ATOM 755 C CA . ASN A 1 97 ? 17.185 -5.464 -9.293 1.00 97.12 97 ASN A CA 1
ATOM 756 C C . ASN A 1 97 ? 16.924 -6.900 -8.803 1.00 97.12 97 ASN A C 1
ATOM 758 O O . ASN A 1 97 ? 16.193 -7.120 -7.834 1.00 97.12 97 ASN A O 1
ATOM 762 N N . ARG A 1 98 ? 17.557 -7.886 -9.456 1.00 96.88 98 ARG A N 1
ATOM 763 C CA . ARG A 1 98 ? 17.373 -9.316 -9.159 1.00 96.88 98 ARG A CA 1
ATOM 764 C C . ARG A 1 98 ? 17.729 -9.696 -7.721 1.00 96.88 98 ARG A C 1
ATOM 766 O O . ARG A 1 98 ? 17.168 -10.664 -7.215 1.00 96.88 98 ARG A O 1
ATOM 773 N N . ALA A 1 99 ? 18.586 -8.922 -7.054 1.00 97.56 99 ALA A N 1
ATOM 774 C CA . ALA A 1 99 ? 18.929 -9.130 -5.648 1.00 97.56 99 ALA A CA 1
ATOM 775 C C . ALA A 1 99 ? 17.705 -9.083 -4.709 1.00 97.56 99 ALA A C 1
ATOM 777 O O . ALA A 1 99 ? 17.725 -9.722 -3.662 1.00 97.56 99 ALA A O 1
ATOM 778 N N . TYR A 1 100 ? 16.625 -8.385 -5.086 1.00 97.06 100 TYR A N 1
ATOM 779 C CA . TYR A 1 100 ? 15.403 -8.294 -4.276 1.00 97.06 100 TYR A CA 1
ATOM 780 C C . TYR A 1 100 ? 14.402 -9.432 -4.514 1.00 97.06 100 TYR A C 1
ATOM 782 O O . TYR A 1 100 ? 13.463 -9.583 -3.732 1.00 97.06 100 TYR A O 1
ATOM 790 N N . LEU A 1 101 ? 14.571 -10.245 -5.566 1.00 96.88 101 LEU A N 1
ATOM 791 C CA . LEU A 1 101 ? 13.599 -11.290 -5.917 1.00 96.88 101 LEU A CA 1
ATOM 792 C C . LEU A 1 101 ? 13.373 -12.319 -4.799 1.00 96.88 101 LEU A C 1
ATOM 794 O O . LEU A 1 101 ? 12.206 -12.621 -4.543 1.00 96.88 101 LEU A O 1
ATOM 798 N N . PRO A 1 102 ? 14.405 -12.822 -4.089 1.00 98.19 102 PRO A N 1
ATOM 799 C CA . PRO A 1 102 ? 14.181 -13.745 -2.976 1.00 98.19 102 PRO A CA 1
ATOM 800 C C . PRO A 1 102 ? 13.316 -13.129 -1.868 1.00 98.19 102 PRO A C 1
ATOM 802 O O . PRO A 1 102 ? 12.406 -13.781 -1.359 1.00 98.19 102 PRO A O 1
ATOM 805 N N . SER A 1 103 ? 13.540 -11.852 -1.541 1.00 97.00 103 SER A N 1
ATOM 806 C CA . SER A 1 103 ? 12.756 -11.132 -0.531 1.00 97.00 103 SER A CA 1
ATOM 807 C C . SER A 1 103 ? 11.306 -10.925 -0.968 1.00 97.00 103 SER A C 1
ATOM 809 O O . SER A 1 103 ? 10.396 -11.107 -0.164 1.00 97.00 103 SER A O 1
ATOM 811 N N . LEU A 1 104 ? 11.067 -10.613 -2.246 1.00 96.62 104 LEU A N 1
ATOM 812 C CA . LEU A 1 104 ? 9.710 -10.518 -2.795 1.00 96.62 104 LEU A CA 1
ATOM 813 C C . LEU A 1 104 ? 8.987 -11.868 -2.753 1.00 96.62 104 LEU A C 1
ATOM 815 O O . LEU A 1 104 ? 7.833 -11.941 -2.344 1.00 96.62 104 LEU A O 1
ATOM 819 N N . GLN A 1 105 ? 9.667 -12.955 -3.119 1.00 97.12 105 GLN A N 1
ATOM 820 C CA . GLN A 1 105 ? 9.101 -14.303 -3.025 1.00 97.12 105 GLN A CA 1
ATOM 821 C C . GLN A 1 105 ? 8.772 -14.689 -1.581 1.00 97.12 105 GLN A C 1
ATOM 823 O O . GLN A 1 105 ? 7.761 -15.345 -1.344 1.00 97.12 105 GLN A O 1
ATOM 828 N N . ALA A 1 106 ? 9.607 -14.297 -0.616 1.00 97.88 106 ALA A N 1
ATOM 829 C CA . ALA A 1 106 ? 9.327 -14.497 0.802 1.00 97.88 106 ALA A CA 1
ATOM 830 C C . ALA A 1 106 ? 8.121 -13.666 1.268 1.00 97.88 106 ALA A C 1
ATOM 832 O O . ALA A 1 106 ? 7.278 -14.188 1.993 1.00 97.88 106 ALA A O 1
ATOM 833 N N . PHE A 1 107 ? 7.991 -12.419 0.803 1.00 96.81 107 PHE A N 1
ATOM 834 C CA . PHE A 1 107 ? 6.845 -11.558 1.107 1.00 96.81 107 PHE A CA 1
ATOM 835 C C . PHE A 1 107 ? 5.512 -12.194 0.686 1.00 96.81 107 PHE A C 1
ATOM 837 O O . PHE A 1 107 ? 4.580 -12.223 1.486 1.00 96.81 107 PHE A O 1
ATOM 844 N N . PHE A 1 108 ? 5.437 -12.798 -0.505 1.00 97.50 108 PHE A N 1
ATOM 845 C CA . PHE A 1 108 ? 4.231 -13.504 -0.969 1.00 97.50 108 PHE A CA 1
ATOM 846 C C . PHE A 1 108 ? 3.866 -14.752 -0.154 1.00 97.50 108 PHE A C 1
ATOM 848 O O . PHE A 1 108 ? 2.756 -15.260 -0.285 1.00 97.50 108 PHE A O 1
ATOM 855 N N . LYS A 1 109 ? 4.776 -15.263 0.682 1.00 97.88 109 LYS A N 1
ATOM 856 C CA . LYS A 1 109 ? 4.515 -16.412 1.563 1.00 97.88 109 LYS A CA 1
ATOM 857 C C . LYS A 1 109 ? 3.987 -15.999 2.937 1.00 97.88 109 LYS A C 1
ATOM 859 O O . LYS A 1 109 ? 3.625 -16.872 3.722 1.00 97.88 109 LYS A O 1
ATOM 864 N N . LEU A 1 110 ? 3.973 -14.703 3.255 1.00 97.56 110 LEU A N 1
ATOM 865 C CA . LEU A 1 110 ? 3.441 -14.222 4.525 1.00 97.56 110 LEU A CA 1
ATOM 866 C C . LEU A 1 110 ? 1.918 -14.411 4.557 1.00 97.56 110 LEU A C 1
ATOM 868 O O . LEU A 1 110 ? 1.250 -14.030 3.594 1.00 97.56 110 LEU A O 1
ATOM 872 N N . PRO A 1 111 ? 1.336 -14.914 5.662 1.00 98.06 111 PRO A N 1
ATOM 873 C CA . PRO A 1 111 ? -0.117 -15.044 5.777 1.00 98.06 111 PRO A CA 1
ATOM 874 C C . PRO A 1 111 ? -0.836 -13.686 5.754 1.00 98.06 111 PRO A C 1
ATOM 876 O O . PRO A 1 111 ? -2.022 -13.626 5.458 1.00 98.06 111 PRO A O 1
ATOM 879 N N . GLN A 1 112 ? -0.122 -12.595 6.042 1.00 97.00 112 GLN A N 1
ATOM 880 C CA . GLN A 1 112 ? -0.629 -11.223 5.993 1.00 97.00 112 GLN A CA 1
ATOM 881 C C . GLN A 1 112 ? -0.423 -10.543 4.627 1.00 97.00 112 GLN A C 1
ATOM 883 O O . GLN A 1 112 ? -0.658 -9.343 4.505 1.00 97.00 112 GLN A O 1
ATOM 888 N N . CYS A 1 113 ? 0.090 -11.249 3.613 1.00 96.94 113 CYS A N 1
ATOM 889 C CA . CYS A 1 113 ? 0.408 -10.640 2.324 1.00 96.94 113 CYS A CA 1
ATOM 890 C C . CYS A 1 113 ? -0.861 -10.184 1.585 1.00 96.94 113 CYS A C 1
ATOM 892 O O . CYS A 1 113 ? -1.711 -11.000 1.239 1.00 96.94 113 CYS A O 1
ATOM 894 N N . CYS A 1 114 ? -0.939 -8.888 1.263 1.00 96.19 114 CYS A N 1
ATOM 895 C CA . CYS A 1 114 ? -1.999 -8.306 0.427 1.00 96.19 114 CYS A CA 1
ATOM 896 C C . CYS A 1 114 ? -1.572 -8.090 -1.040 1.00 96.19 114 CYS A C 1
ATOM 898 O O . CYS A 1 114 ? -2.300 -7.467 -1.809 1.00 96.19 114 CYS A O 1
ATOM 900 N N . GLY A 1 115 ? -0.395 -8.582 -1.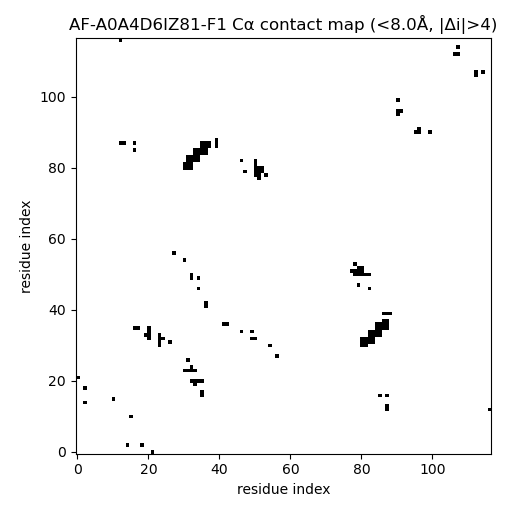439 1.00 96.12 115 GLY A N 1
ATOM 901 C CA . GLY A 1 115 ? 0.145 -8.428 -2.792 1.00 96.12 115 GLY A CA 1
ATOM 902 C C . GLY A 1 115 ? 0.951 -7.143 -3.025 1.00 96.12 115 GLY A C 1
ATOM 903 O O . GLY A 1 115 ? 1.397 -6.487 -2.084 1.00 96.12 115 GLY A O 1
ATOM 904 N N . ILE A 1 116 ? 1.194 -6.830 -4.302 1.00 95.31 116 ILE A N 1
ATOM 905 C CA . ILE A 1 116 ? 1.982 -5.683 -4.786 1.00 95.31 116 ILE A CA 1
ATOM 906 C C . ILE A 1 116 ? 1.196 -5.016 -5.921 1.00 95.31 116 ILE A C 1
ATOM 908 O O . ILE A 1 116 ? 0.594 -5.723 -6.731 1.00 95.31 116 ILE A O 1
ATOM 912 N N . VAL A 1 117 ? 1.219 -3.681 -5.975 1.00 91.00 117 VAL A N 1
ATOM 913 C CA . VAL A 1 117 ? 0.547 -2.844 -6.987 1.00 91.00 117 VAL A CA 1
ATOM 914 C C . VAL A 1 117 ? 1.510 -1.886 -7.673 1.00 91.00 117 VAL A C 1
ATOM 916 O O . VAL A 1 117 ? 2.499 -1.472 -7.022 1.00 91.00 117 VAL A O 1
#

pLDDT: mean 83.68, std 17.7, range [41.09, 98.19]

Solvent-accessible surface area (backbone atoms only — not comparable to full-atom values): 7875 Å² total; per-residue (Å²): 142,72,93,84,65,60,90,92,55,89,74,52,63,55,58,50,52,55,48,50,41,62,53,37,76,75,36,79,85,75,48,47,42,59,47,73,31,59,93,78,48,81,60,71,67,60,54,52,53,59,23,52,49,77,84,76,70,85,84,60,72,84,81,77,82,72,86,81,90,77,91,64,94,67,89,63,75,73,63,65,38,54,72,47,81,43,71,55,78,81,63,51,92,89,57,72,47,72,87,49,49,65,59,53,59,51,47,72,68,41,93,83,51,88,79,88,123

Nearest PDB structures (foldseek):
  2d1i-assembly2_B  TM=9.170E-01  e=3.352E-06  Homo sapiens
  7cf7-assembly1_B  TM=2.602E-01  e=3.325E+00  Escherichia coli K-12

Mean predicted aligned error: 9.16 Å

Radius of gyration: 18.62 Å; Cα contacts (8 Å, |Δi|>4): 82; chains: 1; bounding box: 42×34×52 Å